Protein AF-A0AA40E0W6-F1 (afdb_monomer)

Sequence (90 aa):
MRFSAAIIAMSTFLPGILAFKCASGWYGECYYDHTNSDGTATRCALKCTSGPVNVECHCPDTYPGQPWPYTGKHECITIGKYNGRHHCYA

Radius of gyration: 17.95 Å; Cα contacts (8 Å, |Δi|>4): 169; chains: 1; bounding box: 62×38×34 Å

Organism: NCBI:txid1954250

Nearest PDB structures (foldseek):
  7adi-assembly1_A-2  TM=3.166E-01  e=2.255E+00  Paramagnetospirillum magnetotacticum
  6o9v-assembly1_B-2  TM=2.447E-01  e=2.129E+00  Paramagnetospirillum magnetotacticum
  7m3t-assembly1_G  TM=2.784E-01  e=9.535E+00  Satellite tobacco mosaic virus
  7m3t-assembly1_N  TM=2.323E-01  e=8.020E+00  Satellite tobacco mosaic virus

Structure (mmCIF, N/CA/C/O backbone):
data_AF-A0AA40E0W6-F1
#
_entry.id   AF-A0AA40E0W6-F1
#
loop_
_atom_site.group_PDB
_atom_site.id
_atom_site.type_symbol
_atom_site.label_atom_id
_atom_site.label_alt_id
_atom_site.label_comp_id
_atom_site.label_asym_id
_atom_site.label_entity_id
_atom_site.label_seq_id
_atom_site.pdbx_PDB_ins_code
_atom_site.Cartn_x
_atom_site.Cartn_y
_atom_site.Cartn_z
_atom_site.occupancy
_atom_site.B_iso_or_equiv
_atom_site.auth_seq_id
_atom_site.auth_comp_id
_atom_site.auth_asym_id
_atom_site.auth_atom_id
_atom_site.pdbx_PDB_model_num
ATOM 1 N N . MET A 1 1 ? -53.408 -26.301 -2.880 1.00 37.03 1 MET A N 1
ATOM 2 C CA . MET A 1 1 ? -52.241 -25.814 -2.112 1.00 37.03 1 MET A CA 1
ATOM 3 C C . MET A 1 1 ? -51.067 -25.744 -3.079 1.00 37.03 1 MET A C 1
ATOM 5 O O . MET A 1 1 ? -50.646 -26.784 -3.561 1.00 37.03 1 MET A O 1
ATOM 9 N N . ARG A 1 2 ? -50.641 -24.544 -3.490 1.00 39.59 2 ARG A N 1
ATOM 10 C CA . ARG A 1 2 ? -49.504 -24.350 -4.405 1.00 39.59 2 ARG A CA 1
ATOM 11 C C . ARG A 1 2 ? -48.367 -23.743 -3.591 1.00 39.59 2 ARG A C 1
ATOM 13 O O . ARG A 1 2 ? -48.439 -22.575 -3.229 1.00 39.59 2 ARG A O 1
ATOM 20 N N . PHE A 1 3 ? -47.374 -24.558 -3.252 1.00 43.72 3 PHE A N 1
ATOM 21 C CA . PHE A 1 3 ? -46.139 -24.093 -2.633 1.00 43.72 3 PHE A CA 1
ATOM 22 C C . PHE A 1 3 ? -45.238 -23.554 -3.744 1.00 43.72 3 PHE A C 1
ATOM 24 O O . PHE A 1 3 ? -44.543 -24.313 -4.414 1.00 43.72 3 PHE A O 1
ATOM 31 N N . SER A 1 4 ? -45.300 -22.246 -3.986 1.00 44.22 4 SER A N 1
ATOM 32 C CA . SER A 1 4 ? -44.312 -21.568 -4.822 1.00 44.22 4 SER A CA 1
ATOM 33 C C . SER A 1 4 ? -43.028 -21.435 -4.008 1.00 44.22 4 SER A C 1
ATOM 35 O O . SER A 1 4 ? -42.932 -20.586 -3.124 1.00 44.22 4 SER A O 1
ATOM 37 N N . ALA A 1 5 ? -42.065 -22.317 -4.269 1.00 50.38 5 ALA A N 1
ATOM 38 C CA . ALA A 1 5 ? -40.724 -22.224 -3.716 1.00 50.38 5 ALA A CA 1
ATOM 39 C C . ALA A 1 5 ? -40.033 -20.981 -4.299 1.00 50.38 5 ALA A C 1
ATOM 41 O O . ALA A 1 5 ? -39.650 -20.958 -5.468 1.00 50.38 5 ALA A O 1
ATOM 42 N N . ALA A 1 6 ? -39.912 -19.928 -3.492 1.00 54.28 6 ALA A N 1
ATOM 43 C CA . ALA A 1 6 ? -39.061 -18.792 -3.803 1.00 54.28 6 ALA A CA 1
ATOM 44 C C . ALA A 1 6 ? -37.600 -19.255 -3.704 1.00 54.28 6 ALA A C 1
ATOM 46 O O . ALA A 1 6 ? -37.094 -19.522 -2.615 1.00 54.28 6 ALA A O 1
ATOM 47 N N . ILE A 1 7 ? -36.935 -19.392 -4.851 1.00 55.12 7 ILE A N 1
ATOM 48 C CA . ILE A 1 7 ? -35.494 -19.634 -4.924 1.00 55.12 7 ILE A CA 1
ATOM 49 C C . ILE A 1 7 ? -34.814 -18.335 -4.485 1.00 55.12 7 ILE A C 1
ATOM 51 O O . ILE A 1 7 ? -34.732 -17.374 -5.248 1.00 55.12 7 ILE A O 1
ATOM 55 N N . ILE A 1 8 ? -34.363 -18.286 -3.232 1.00 57.81 8 ILE A N 1
ATOM 56 C CA . ILE A 1 8 ? -33.494 -17.221 -2.734 1.00 57.81 8 ILE A CA 1
ATOM 57 C C . ILE A 1 8 ? -32.119 -17.484 -3.349 1.00 57.81 8 ILE A C 1
ATOM 59 O O . ILE A 1 8 ? -31.351 -18.310 -2.859 1.00 57.81 8 ILE A O 1
ATOM 63 N N . ALA A 1 9 ? -31.824 -16.815 -4.463 1.00 50.56 9 ALA A N 1
ATOM 64 C CA . ALA A 1 9 ? -30.473 -16.742 -4.992 1.00 50.56 9 ALA A CA 1
ATOM 65 C C . ALA A 1 9 ? -29.624 -15.931 -4.002 1.00 50.56 9 ALA A C 1
ATOM 67 O O . ALA A 1 9 ? -29.562 -14.706 -4.069 1.00 50.56 9 ALA A O 1
ATOM 68 N N . MET A 1 10 ? -29.003 -16.615 -3.039 1.00 56.84 10 MET A N 1
ATOM 69 C CA . MET A 1 10 ? -27.905 -16.052 -2.260 1.00 56.84 10 MET A CA 1
ATOM 70 C C . MET A 1 10 ? -26.715 -15.905 -3.206 1.00 56.84 10 MET A C 1
ATOM 72 O O . MET A 1 10 ? -25.910 -16.818 -3.371 1.00 56.84 10 MET A O 1
ATOM 76 N N . SER A 1 11 ? -26.627 -14.757 -3.872 1.00 48.66 11 SER A N 1
ATOM 77 C CA . SER A 1 11 ? -25.393 -14.300 -4.496 1.00 48.66 11 SER A CA 1
ATOM 78 C C . SER A 1 11 ? -24.378 -14.080 -3.380 1.00 48.66 11 SER A C 1
ATOM 80 O O . SER A 1 11 ? -24.368 -13.035 -2.729 1.00 48.66 11 SER A O 1
ATOM 82 N N . THR A 1 12 ? -23.561 -15.096 -3.114 1.00 49.62 12 THR A N 1
ATOM 83 C CA . THR A 1 12 ? -22.352 -14.961 -2.308 1.00 49.62 12 THR A CA 1
ATOM 84 C C . THR A 1 12 ? -21.450 -13.958 -3.016 1.00 49.62 12 THR A C 1
ATOM 86 O O . THR A 1 12 ? -20.759 -14.303 -3.975 1.00 49.62 12 THR A O 1
ATOM 89 N N . PHE A 1 13 ? -21.489 -12.702 -2.570 1.00 45.56 13 PHE A N 1
ATOM 90 C CA . PHE A 1 13 ? -20.404 -11.758 -2.791 1.00 45.56 13 PHE A CA 1
ATOM 91 C C . PHE A 1 13 ? -19.187 -12.351 -2.086 1.00 45.56 13 PHE A C 1
ATOM 93 O O . PHE A 1 13 ? -18.998 -12.163 -0.890 1.00 45.56 13 PHE A O 1
ATOM 100 N N . LEU A 1 14 ? -18.408 -13.150 -2.809 1.00 43.28 14 LEU A N 1
ATOM 101 C CA . LEU A 1 14 ? -17.024 -13.391 -2.442 1.00 43.28 14 LEU A CA 1
ATOM 102 C C . LEU A 1 14 ? -16.349 -12.021 -2.575 1.00 43.28 14 LEU A C 1
ATOM 104 O O . LEU A 1 14 ? -16.319 -11.507 -3.699 1.00 43.28 14 LEU A O 1
ATOM 108 N N . PRO A 1 15 ? -15.859 -11.384 -1.495 1.00 44.34 15 PRO A N 1
ATOM 109 C CA . PRO A 1 15 ? -14.897 -10.310 -1.654 1.00 44.34 15 PRO A CA 1
ATOM 110 C C . PRO A 1 15 ? -13.658 -10.968 -2.257 1.00 44.34 15 PRO A C 1
ATOM 112 O O . PRO A 1 15 ? -12.820 -11.538 -1.571 1.00 44.34 15 PRO A O 1
ATOM 115 N N . GLY A 1 16 ? -13.618 -11.029 -3.586 1.00 47.41 16 GLY A N 1
ATOM 116 C CA . GLY A 1 16 ? -12.413 -11.402 -4.288 1.00 47.41 16 GLY A CA 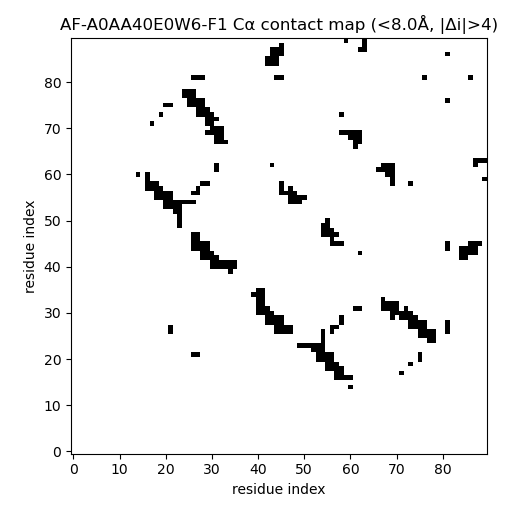1
ATOM 117 C C . GLY A 1 16 ? -11.376 -10.359 -3.923 1.00 47.41 16 GLY A C 1
ATOM 118 O O . GLY A 1 16 ? -11.631 -9.169 -4.103 1.00 47.41 16 GLY A O 1
ATOM 119 N N . ILE A 1 17 ? -10.241 -10.812 -3.404 1.00 59.12 17 ILE A N 1
ATOM 120 C CA . ILE A 1 17 ? -9.004 -10.044 -3.302 1.00 59.12 17 ILE A CA 1
ATOM 121 C C . ILE A 1 17 ? -8.798 -9.386 -4.671 1.00 59.12 17 ILE A C 1
ATOM 123 O O . ILE A 1 17 ? -8.425 -10.047 -5.643 1.00 59.12 17 ILE A O 1
ATOM 127 N N . LEU A 1 18 ? -9.169 -8.109 -4.794 1.00 64.00 18 LEU A N 1
ATOM 128 C CA . LEU A 1 18 ? -9.122 -7.408 -6.071 1.00 64.00 18 LEU A CA 1
ATOM 129 C C . LEU A 1 18 ? -7.658 -7.102 -6.357 1.00 64.00 18 LEU A C 1
ATOM 131 O O . LEU A 1 18 ? -7.097 -6.119 -5.872 1.00 64.00 18 LEU A O 1
ATOM 135 N N . ALA A 1 19 ? -7.045 -7.982 -7.142 1.00 80.88 19 ALA A N 1
ATOM 136 C CA . ALA A 1 19 ? -5.746 -7.742 -7.729 1.00 80.88 19 ALA A CA 1
ATOM 137 C C . ALA A 1 19 ? -5.839 -6.511 -8.639 1.00 80.88 19 ALA A C 1
ATOM 139 O O . ALA A 1 19 ? -6.668 -6.464 -9.553 1.00 80.88 19 ALA A O 1
ATOM 140 N N . PHE A 1 20 ? -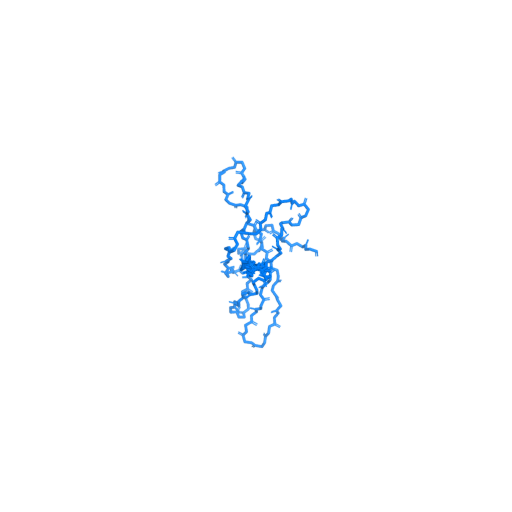4.988 -5.515 -8.409 1.00 88.88 20 PHE A N 1
ATOM 141 C CA . PHE A 1 20 ? -4.893 -4.333 -9.259 1.00 88.88 20 PHE A CA 1
ATOM 142 C C . PHE A 1 20 ? -3.512 -4.237 -9.892 1.00 88.88 20 PHE A C 1
ATOM 144 O O . PHE A 1 20 ? -2.509 -4.699 -9.347 1.00 88.88 20 PHE A O 1
ATOM 151 N N . LYS A 1 21 ? -3.464 -3.658 -11.090 1.00 91.31 21 LYS A N 1
ATOM 152 C CA . LYS A 1 21 ? -2.248 -3.588 -11.901 1.00 91.31 21 LYS A CA 1
ATOM 153 C C . LYS A 1 21 ? -1.657 -2.191 -11.842 1.00 91.31 21 LYS A C 1
ATOM 155 O O . LYS A 1 21 ? -2.352 -1.215 -12.113 1.00 91.31 21 LYS A O 1
ATOM 160 N N . CYS A 1 22 ? -0.362 -2.118 -11.567 1.00 89.31 22 CYS A N 1
ATOM 161 C CA . CYS A 1 22 ? 0.419 -0.890 -11.639 1.00 89.31 22 CYS A CA 1
ATOM 162 C C . CYS A 1 22 ? 1.512 -1.011 -12.701 1.00 89.31 22 CYS A C 1
ATOM 164 O O . CYS A 1 22 ? 1.907 -2.111 -13.092 1.00 89.31 22 CYS A O 1
ATOM 166 N N . ALA A 1 23 ? 2.010 0.123 -13.192 1.00 89.06 23 ALA A N 1
ATOM 167 C CA . ALA A 1 23 ? 3.143 0.123 -14.110 1.00 89.06 23 ALA A CA 1
ATOM 168 C C . ALA A 1 23 ? 4.382 -0.520 -13.457 1.00 89.06 23 ALA A C 1
ATOM 170 O O . ALA A 1 23 ? 4.550 -0.476 -12.237 1.00 89.06 23 ALA A O 1
ATOM 171 N N . SER A 1 24 ? 5.263 -1.111 -14.268 1.00 84.62 24 SER A N 1
ATOM 172 C CA . SER A 1 24 ? 6.522 -1.667 -13.761 1.00 84.62 24 SER A CA 1
ATOM 173 C C . SER A 1 24 ? 7.330 -0.603 -13.002 1.00 84.62 24 SER A C 1
ATOM 175 O O . SER A 1 24 ? 7.413 0.547 -13.434 1.00 84.62 24 SER A O 1
ATOM 177 N N . GLY A 1 25 ? 7.881 -0.968 -11.841 1.00 82.00 25 GLY A N 1
ATOM 178 C CA . GLY A 1 25 ? 8.600 -0.050 -10.946 1.00 82.00 25 GLY A CA 1
ATOM 179 C C . GLY A 1 25 ? 7.720 0.764 -9.985 1.00 82.00 25 GLY A C 1
ATOM 180 O O . GLY A 1 25 ? 8.250 1.545 -9.194 1.00 82.00 25 GLY A O 1
ATOM 181 N N . TRP A 1 26 ? 6.398 0.578 -10.024 1.00 89.06 26 TRP A N 1
ATOM 182 C CA . TRP A 1 26 ? 5.462 1.123 -9.037 1.00 89.06 26 TRP A CA 1
ATOM 183 C C . TRP A 1 26 ? 5.096 0.070 -7.986 1.00 89.06 26 TRP A C 1
ATOM 185 O O . TRP A 1 26 ? 5.389 -1.114 -8.136 1.00 89.06 26 TRP A O 1
ATOM 195 N N . TYR A 1 27 ? 4.453 0.522 -6.916 1.00 90.56 27 TYR A N 1
ATOM 196 C CA . TYR A 1 27 ? 3.964 -0.297 -5.810 1.00 90.56 27 TYR A CA 1
ATOM 197 C C . TYR A 1 27 ? 2.474 -0.036 -5.582 1.00 90.56 27 TYR A C 1
ATOM 199 O O . TYR A 1 27 ? 1.891 0.850 -6.208 1.00 90.56 27 TYR A O 1
ATOM 207 N N . GLY A 1 28 ? 1.860 -0.796 -4.681 1.00 91.69 28 GLY A N 1
ATOM 208 C CA . GLY A 1 28 ? 0.451 -0.666 -4.333 1.00 91.69 28 GLY A CA 1
ATOM 209 C C . GLY A 1 28 ? 0.254 -0.010 -2.972 1.00 91.69 28 GLY A C 1
ATOM 210 O O . GLY A 1 28 ? 1.089 -0.157 -2.083 1.00 91.69 28 GLY A O 1
ATOM 211 N N . GLU A 1 29 ? -0.859 0.689 -2.794 1.00 92.56 29 GLU A N 1
ATOM 212 C CA . GLU A 1 29 ? -1.359 1.184 -1.509 1.00 92.56 29 GLU A CA 1
ATOM 213 C C . GLU A 1 29 ? -2.827 0.775 -1.363 1.00 92.56 29 GLU A C 1
ATOM 215 O O . GLU A 1 29 ? -3.609 0.968 -2.293 1.00 92.56 29 GLU A O 1
ATOM 220 N N . CYS A 1 30 ? -3.207 0.228 -0.209 1.00 91.88 30 CYS A N 1
ATOM 221 C CA . CYS A 1 30 ? -4.581 -0.187 0.090 1.00 91.88 30 CYS A CA 1
ATOM 222 C C . CYS A 1 30 ? -5.133 0.597 1.270 1.00 91.88 30 CYS A C 1
ATOM 224 O O . CYS A 1 30 ? -4.410 0.878 2.226 1.00 91.88 30 CYS A O 1
ATOM 226 N N . TYR A 1 31 ? -6.417 0.932 1.188 1.00 92.62 31 TYR A N 1
ATOM 227 C CA . TYR A 1 31 ? -7.143 1.700 2.190 1.00 92.62 31 TYR A CA 1
ATOM 228 C C . TYR A 1 31 ? -8.047 0.775 3.005 1.00 92.62 31 TYR A C 1
ATOM 230 O O . TYR A 1 31 ? -8.800 -0.016 2.431 1.00 92.62 31 TYR A O 1
ATOM 238 N N . TYR A 1 32 ? -8.017 0.916 4.326 1.00 92.25 32 TYR A N 1
ATOM 239 C CA . TYR A 1 32 ? -8.803 0.103 5.256 1.00 92.25 32 TYR A CA 1
ATOM 240 C C . TYR A 1 32 ? -9.813 0.961 6.004 1.00 92.25 32 TYR A C 1
ATOM 242 O O . TYR A 1 32 ? -9.621 2.171 6.142 1.00 92.25 32 TYR A O 1
ATOM 250 N N . ASP A 1 33 ? -10.889 0.328 6.466 1.00 91.88 33 ASP A N 1
ATOM 251 C CA . ASP A 1 33 ? -11.985 0.963 7.196 1.00 91.88 33 ASP A CA 1
ATOM 252 C C . ASP A 1 33 ? -11.582 1.211 8.656 1.00 91.88 33 ASP A C 1
ATOM 254 O O . ASP A 1 33 ? -12.090 0.631 9.615 1.00 91.88 33 ASP A O 1
ATOM 258 N N . HIS A 1 34 ? -10.554 2.039 8.800 1.00 90.88 34 HIS A N 1
ATOM 259 C CA . HIS A 1 34 ? -10.082 2.601 10.045 1.00 90.88 34 HIS A CA 1
ATOM 260 C C . HIS A 1 34 ? -9.523 3.990 9.743 1.00 90.88 34 HIS A C 1
ATOM 262 O O . HIS A 1 34 ? -8.916 4.238 8.698 1.00 90.88 34 HIS A O 1
ATOM 268 N N . THR A 1 35 ? -9.779 4.926 10.647 1.00 88.62 35 THR A N 1
ATOM 269 C CA . THR A 1 35 ? -9.223 6.274 10.577 1.00 88.62 35 THR A CA 1
ATOM 270 C C . THR A 1 35 ? -8.327 6.448 11.786 1.00 88.62 35 THR A C 1
ATOM 272 O O . THR A 1 35 ? -8.746 6.187 12.913 1.00 88.62 35 THR A O 1
ATOM 275 N N . ASN A 1 36 ? -7.094 6.874 11.540 1.00 85.25 36 ASN A N 1
ATOM 276 C CA . ASN A 1 36 ? -6.127 7.153 12.589 1.00 85.25 36 ASN A CA 1
ATOM 277 C C . ASN A 1 36 ? -6.597 8.349 13.440 1.00 85.25 36 ASN A C 1
ATOM 279 O O . ASN A 1 36 ? -7.421 9.159 13.012 1.00 85.25 36 ASN A O 1
ATOM 283 N N . SER A 1 37 ? -6.021 8.514 14.632 1.00 86.50 37 SER A N 1
ATOM 284 C CA . SER A 1 37 ? -6.378 9.594 15.567 1.00 86.50 37 SER A CA 1
ATOM 285 C C . SER A 1 37 ? -6.191 11.014 15.009 1.00 86.50 37 SER A C 1
ATOM 287 O O . SER A 1 37 ? -6.763 11.959 15.542 1.00 86.50 37 SER A O 1
ATOM 289 N N . ASP A 1 38 ? -5.396 11.174 13.950 1.00 87.81 38 ASP A N 1
ATOM 290 C CA . ASP A 1 38 ? -5.162 12.437 13.239 1.00 87.81 38 ASP A CA 1
ATOM 291 C C . ASP A 1 38 ? -6.190 12.705 12.117 1.00 87.81 38 ASP A C 1
ATOM 293 O O . ASP A 1 38 ? -6.055 13.669 11.364 1.00 87.81 38 ASP A O 1
ATOM 297 N N . GLY A 1 39 ? -7.213 11.855 11.982 1.00 85.44 39 GLY A N 1
ATOM 298 C CA . GLY A 1 39 ? -8.236 11.957 10.942 1.00 85.44 39 GLY A CA 1
ATOM 299 C C . GLY A 1 39 ? -7.786 11.433 9.576 1.00 85.44 39 GLY A C 1
ATOM 300 O O . GLY A 1 39 ? -8.528 11.554 8.598 1.00 85.44 39 GLY A O 1
ATOM 301 N N . THR A 1 40 ? -6.588 10.850 9.465 1.00 85.56 40 THR A N 1
ATOM 302 C CA . THR A 1 40 ? -6.120 10.275 8.202 1.00 85.56 40 THR A CA 1
ATOM 303 C C . THR A 1 40 ? -6.623 8.845 8.021 1.00 85.56 40 THR A C 1
ATOM 305 O O . THR A 1 40 ? -6.617 8.039 8.948 1.00 85.56 40 THR A O 1
ATOM 308 N N . ALA A 1 41 ? -7.040 8.505 6.796 1.00 85.06 41 ALA A N 1
ATOM 309 C CA . ALA A 1 41 ? -7.405 7.131 6.458 1.00 85.06 41 ALA A CA 1
ATOM 310 C C . ALA A 1 41 ? -6.226 6.180 6.707 1.00 85.06 41 ALA A C 1
ATOM 312 O O . ALA A 1 41 ? -5.096 6.491 6.303 1.00 85.06 41 ALA A O 1
ATOM 313 N N . THR A 1 42 ? -6.501 5.019 7.300 1.00 91.19 42 THR A N 1
ATOM 314 C CA . THR A 1 42 ? -5.523 3.949 7.478 1.00 91.19 42 THR A CA 1
ATOM 315 C C . THR A 1 42 ? -5.209 3.316 6.135 1.00 91.19 42 THR A C 1
ATOM 317 O O . THR A 1 42 ? -6.081 2.848 5.402 1.00 91.19 42 THR A O 1
ATOM 320 N N . ARG A 1 43 ? -3.924 3.332 5.794 1.00 91.44 43 ARG A N 1
ATOM 321 C CA . ARG A 1 43 ? -3.414 2.842 4.517 1.00 91.44 43 ARG A CA 1
ATOM 322 C C . ARG A 1 43 ? -2.151 2.065 4.774 1.00 91.44 43 ARG A C 1
ATOM 324 O O . ARG A 1 43 ? -1.375 2.428 5.658 1.00 91.4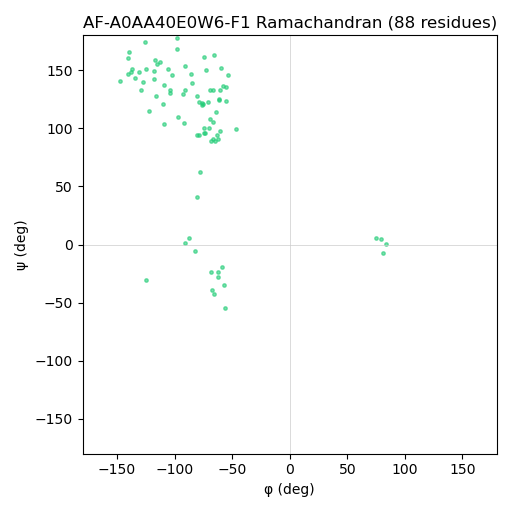4 43 ARG A O 1
ATOM 331 N N . CYS A 1 44 ? -1.918 1.066 3.947 1.00 90.25 44 CYS A N 1
ATOM 332 C CA . CYS A 1 44 ? -0.632 0.405 3.913 1.00 90.25 44 CYS A CA 1
ATOM 333 C C . CYS A 1 44 ? -0.130 0.280 2.490 1.00 90.25 44 CYS A C 1
ATOM 335 O O . CYS A 1 44 ? -0.903 0.135 1.542 1.00 90.25 44 CYS A O 1
ATOM 337 N N . ALA A 1 45 ? 1.185 0.327 2.370 1.00 91.94 45 ALA A N 1
ATOM 338 C CA . ALA A 1 45 ? 1.887 0.046 1.144 1.00 91.94 45 ALA A CA 1
ATOM 339 C C . ALA A 1 45 ? 2.136 -1.465 1.012 1.00 91.94 45 ALA A C 1
ATOM 341 O O . ALA A 1 45 ? 2.324 -2.178 1.999 1.00 91.94 45 ALA A O 1
ATOM 342 N N . LEU A 1 46 ? 2.126 -1.952 -0.223 1.00 89.44 46 LEU A N 1
ATOM 343 C CA . LEU A 1 46 ? 2.274 -3.357 -0.571 1.00 89.44 46 LEU A CA 1
ATOM 344 C C . LEU A 1 46 ? 3.379 -3.538 -1.591 1.00 89.44 46 LEU A C 1
ATOM 346 O O . LEU A 1 46 ? 3.493 -2.779 -2.560 1.00 89.44 46 LEU A O 1
ATOM 350 N N . LYS A 1 47 ? 4.156 -4.602 -1.401 1.00 81.75 47 LYS A N 1
ATOM 351 C CA . LYS A 1 47 ? 5.036 -5.092 -2.450 1.00 81.75 47 LYS A CA 1
ATOM 352 C C . LYS A 1 47 ? 4.201 -5.888 -3.445 1.00 81.75 47 LYS A C 1
ATOM 354 O O . LYS A 1 47 ? 3.540 -6.850 -3.075 1.00 81.75 47 LYS A O 1
ATOM 359 N N . CYS A 1 48 ? 4.238 -5.468 -4.700 1.00 86.00 48 CYS A N 1
ATOM 360 C CA . CYS A 1 48 ? 3.493 -6.107 -5.774 1.00 86.00 48 CYS A CA 1
ATOM 361 C C . CYS A 1 48 ? 4.341 -7.184 -6.450 1.00 86.00 48 CYS A C 1
AT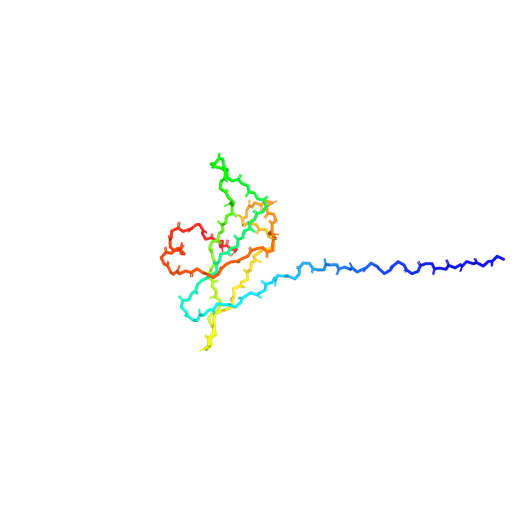OM 363 O O . CYS A 1 48 ? 5.574 -7.110 -6.461 1.00 86.00 48 CYS A O 1
ATOM 365 N N . THR A 1 49 ? 3.680 -8.176 -7.030 1.00 86.81 49 THR A N 1
ATOM 366 C CA . THR A 1 49 ? 4.333 -9.222 -7.813 1.00 86.81 49 THR A CA 1
ATOM 367 C C . THR A 1 49 ? 4.726 -8.647 -9.166 1.00 86.81 49 THR A C 1
ATOM 369 O O . THR A 1 49 ? 3.875 -8.171 -9.916 1.00 86.81 49 THR A O 1
ATOM 372 N N . SER A 1 50 ? 6.017 -8.671 -9.489 1.00 80.69 50 SER A N 1
ATOM 373 C CA . SER A 1 50 ? 6.516 -8.132 -10.753 1.00 80.69 50 SER A CA 1
ATOM 374 C C . SER A 1 50 ? 6.214 -9.066 -11.920 1.00 80.69 50 SER A C 1
ATOM 376 O O . SER A 1 50 ? 6.690 -10.198 -11.954 1.00 80.69 50 SER A O 1
ATOM 378 N N . GLY A 1 51 ? 5.462 -8.570 -12.898 1.00 78.00 51 GLY A N 1
ATOM 379 C CA . GLY A 1 51 ? 5.325 -9.160 -14.223 1.00 78.00 51 GLY A CA 1
ATOM 380 C C . GLY A 1 51 ? 6.239 -8.478 -15.253 1.00 78.00 51 GLY A C 1
ATOM 381 O O . GLY A 1 51 ? 6.927 -7.502 -14.945 1.00 78.00 51 GLY A O 1
ATOM 382 N N . PRO A 1 52 ? 6.244 -8.966 -16.507 1.00 70.50 52 PRO A N 1
ATOM 383 C CA . PRO A 1 52 ? 7.104 -8.437 -17.569 1.00 70.50 52 PRO A CA 1
ATOM 384 C C . PRO A 1 52 ? 6.728 -7.019 -18.034 1.00 70.50 52 PRO A C 1
ATOM 386 O O . PRO A 1 52 ? 7.573 -6.317 -18.579 1.00 70.50 52 PRO A O 1
ATOM 389 N N . VAL A 1 53 ? 5.476 -6.589 -17.837 1.00 78.38 53 VAL A N 1
ATOM 390 C CA . VAL A 1 53 ? 4.958 -5.290 -18.330 1.00 78.38 53 VAL A CA 1
ATOM 391 C C . VAL A 1 53 ? 4.356 -4.440 -17.205 1.00 78.38 53 VAL A C 1
ATOM 393 O O . VAL A 1 53 ? 4.399 -3.212 -17.237 1.00 78.38 53 VAL A O 1
ATOM 396 N N . ASN A 1 54 ? 3.806 -5.087 -16.186 1.00 84.69 54 ASN A N 1
ATOM 397 C CA . ASN A 1 54 ? 3.154 -4.469 -15.042 1.00 84.69 54 ASN A CA 1
ATOM 398 C C .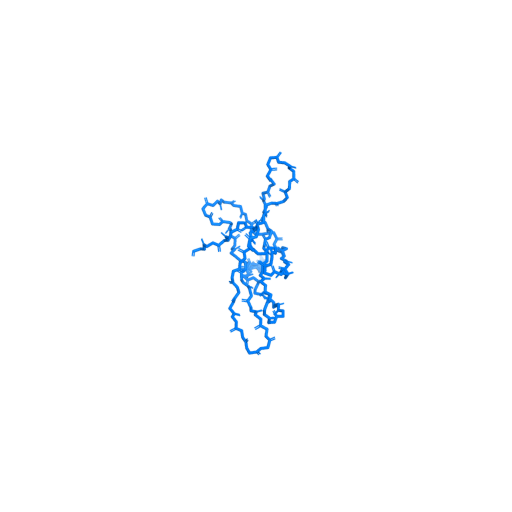 ASN A 1 54 ? 3.527 -5.218 -13.766 1.00 84.69 54 ASN A C 1
ATOM 400 O O . ASN A 1 54 ? 4.046 -6.331 -13.814 1.00 84.69 54 ASN A O 1
ATOM 404 N N . VAL A 1 55 ? 3.253 -4.597 -12.628 1.00 87.50 55 VAL A N 1
ATOM 405 C CA . VAL A 1 55 ? 3.215 -5.293 -11.346 1.00 87.50 55 VAL A CA 1
ATOM 406 C C . VAL A 1 55 ? 1.761 -5.534 -10.960 1.00 87.50 55 VAL A C 1
ATOM 408 O O . VAL A 1 55 ? 0.889 -4.712 -11.251 1.00 87.50 55 VAL A O 1
ATOM 411 N N . GLU A 1 56 ? 1.500 -6.657 -10.308 1.00 90.06 56 GLU A N 1
ATOM 412 C CA . GLU A 1 56 ? 0.184 -7.010 -9.792 1.00 90.06 56 GLU A CA 1
ATOM 413 C C . GLU A 1 56 ? 0.193 -6.940 -8.264 1.00 90.06 56 GLU A C 1
ATOM 415 O O . GLU A 1 56 ? 0.999 -7.588 -7.594 1.00 90.06 56 GLU A O 1
ATOM 420 N N . CYS A 1 57 ? -0.675 -6.100 -7.716 1.00 89.38 57 CYS A N 1
ATOM 421 C CA . CYS A 1 57 ? -0.775 -5.796 -6.299 1.00 89.38 57 CYS A CA 1
ATOM 422 C C . CYS A 1 57 ? -2.057 -6.409 -5.736 1.00 89.38 57 CYS A C 1
ATOM 424 O O . CYS A 1 57 ? -3.113 -6.294 -6.353 1.00 89.38 57 CYS A O 1
ATOM 426 N N . HIS A 1 58 ? -1.979 -7.014 -4.552 1.00 89.25 58 HIS A N 1
ATOM 427 C CA . HIS A 1 58 ? -3.107 -7.691 -3.910 1.00 89.25 58 HIS A CA 1
ATOM 428 C C . HIS A 1 58 ? -3.370 -7.070 -2.543 1.00 89.25 58 HIS A C 1
ATOM 430 O O . HIS A 1 58 ? -2.513 -7.161 -1.669 1.00 89.25 58 HIS A O 1
ATOM 436 N N . CYS A 1 59 ? -4.531 -6.435 -2.360 1.00 88.88 59 CYS A N 1
ATOM 437 C CA . CYS A 1 59 ? -4.940 -5.926 -1.052 1.00 88.88 59 CYS A CA 1
ATOM 438 C C . CYS A 1 59 ? -5.424 -7.074 -0.161 1.00 88.88 59 CYS A C 1
ATOM 440 O O . CYS A 1 59 ? -6.381 -7.742 -0.545 1.00 88.88 59 CYS A O 1
ATOM 442 N N . PRO A 1 60 ? -4.823 -7.290 1.021 1.00 87.50 60 PRO A N 1
ATOM 443 C CA . PRO A 1 60 ? -5.405 -8.155 2.040 1.00 87.50 60 PRO A CA 1
ATOM 444 C C . PRO A 1 60 ? -6.841 -7.743 2.374 1.00 87.50 60 PRO A C 1
ATOM 446 O O . PRO A 1 60 ? -7.137 -6.550 2.421 1.00 87.50 60 PRO A O 1
ATOM 449 N N . ASP A 1 61 ? -7.706 -8.711 2.683 1.00 88.12 61 ASP A N 1
ATOM 450 C CA . ASP A 1 61 ? -9.093 -8.438 3.090 1.00 88.12 61 ASP A CA 1
ATOM 451 C C . ASP A 1 61 ? -9.176 -7.630 4.392 1.00 88.12 61 ASP A C 1
ATOM 453 O O . ASP A 1 61 ? -10.125 -6.875 4.605 1.00 88.12 61 ASP A O 1
ATOM 457 N N . THR A 1 62 ? -8.168 -7.761 5.257 1.00 88.38 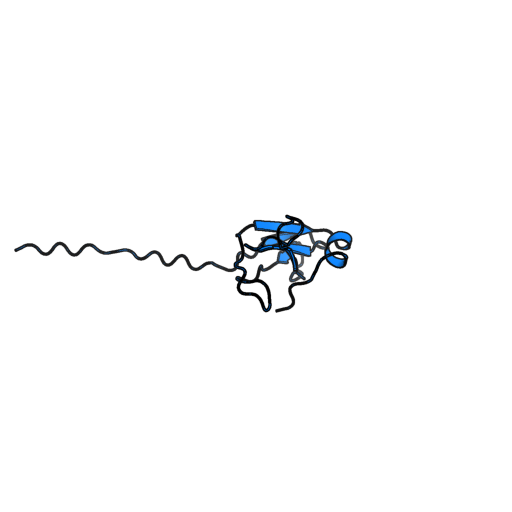62 THR A N 1
ATOM 458 C CA . THR A 1 62 ? -8.030 -7.008 6.506 1.00 88.38 62 THR A CA 1
ATOM 459 C C . THR A 1 62 ? -6.603 -6.526 6.707 1.00 88.38 62 THR A C 1
ATOM 461 O O . THR A 1 62 ? -5.649 -7.189 6.296 1.00 88.38 62 THR A O 1
ATOM 464 N N . TYR A 1 63 ? -6.442 -5.409 7.410 1.00 88.44 63 TYR A N 1
ATOM 465 C CA . TYR A 1 63 ? -5.125 -4.910 7.788 1.00 88.44 63 TYR A CA 1
ATOM 466 C C . TYR A 1 63 ? -4.375 -5.939 8.667 1.00 88.44 63 TYR A C 1
ATOM 468 O O . TYR A 1 63 ? -4.959 -6.459 9.618 1.00 88.44 63 TYR A O 1
ATOM 476 N N . PRO A 1 64 ? -3.089 -6.251 8.412 1.00 86.12 64 PRO A N 1
ATOM 477 C CA . PRO A 1 64 ? -2.358 -7.260 9.178 1.00 86.12 64 PRO A CA 1
ATOM 478 C C . PRO A 1 64 ? -2.367 -6.997 10.689 1.00 86.12 64 PRO A C 1
ATOM 480 O O . PRO A 1 64 ? -1.968 -5.933 11.160 1.00 86.12 64 PRO A O 1
ATOM 483 N N . GLY A 1 65 ? -2.838 -7.983 11.456 1.00 86.62 65 GLY A N 1
ATOM 484 C CA . GLY A 1 65 ? -2.933 -7.901 12.916 1.00 86.62 65 GLY A CA 1
ATOM 485 C C . GLY A 1 65 ? -4.068 -7.018 13.449 1.00 86.62 65 GLY A C 1
ATOM 486 O O . GLY A 1 65 ? -4.142 -6.817 14.660 1.00 86.62 65 GLY A O 1
ATOM 487 N N . GLN A 1 66 ? -4.943 -6.494 12.585 1.00 88.88 66 GLN A N 1
ATOM 488 C CA . GLN A 1 66 ? -6.067 -5.644 12.977 1.00 88.88 66 GLN A CA 1
ATOM 489 C C . GLN A 1 66 ? -7.359 -6.064 12.257 1.00 88.88 66 GLN A C 1
ATOM 491 O O . GLN A 1 66 ? -7.332 -6.408 11.078 1.00 88.88 66 GLN A O 1
ATOM 496 N N . PRO A 1 67 ? -8.529 -5.991 12.909 1.00 89.69 67 PRO A N 1
ATOM 497 C CA . PRO A 1 67 ? -9.812 -6.326 12.291 1.00 89.69 67 PRO A CA 1
ATOM 498 C C . PRO A 1 67 ? -10.351 -5.171 11.424 1.00 89.69 67 PRO A C 1
ATOM 500 O O . PRO A 1 67 ? -11.536 -4.855 11.479 1.00 89.69 67 PRO A O 1
ATOM 503 N N . TRP A 1 68 ? -9.489 -4.490 10.663 1.00 91.06 68 TRP A N 1
ATOM 504 C CA . TRP A 1 68 ? -9.877 -3.357 9.818 1.00 91.06 68 TRP A CA 1
ATOM 505 C C . TRP A 1 68 ? -10.082 -3.847 8.387 1.00 91.06 68 TRP A C 1
ATOM 507 O O . TRP A 1 68 ? -9.092 -4.217 7.750 1.00 91.06 68 TRP A O 1
ATOM 517 N N . PRO A 1 69 ? -11.323 -3.893 7.877 1.00 90.50 69 PRO A N 1
ATOM 518 C CA . PRO A 1 69 ? -11.598 -4.460 6.566 1.00 90.50 69 PRO A CA 1
ATOM 519 C C . PRO A 1 69 ? -11.099 -3.552 5.443 1.00 90.50 69 PRO A C 1
ATOM 521 O O . PRO A 1 69 ? -11.039 -2.327 5.570 1.00 90.50 69 PRO A O 1
ATOM 524 N N . TYR A 1 70 ? -10.736 -4.157 4.320 1.00 89.31 70 TYR A N 1
ATOM 525 C CA . TYR A 1 70 ? -10.373 -3.446 3.107 1.00 89.31 70 TYR A CA 1
ATOM 526 C C . TYR A 1 70 ? -11.582 -2.705 2.523 1.00 89.31 70 TYR A C 1
ATOM 528 O O . TYR A 1 70 ? -12.665 -3.261 2.368 1.00 89.31 70 TYR A O 1
ATOM 536 N N . THR A 1 71 ? -11.389 -1.439 2.158 1.00 90.00 71 THR A N 1
ATOM 537 C CA . THR A 1 71 ? -12.477 -0.563 1.674 1.00 90.00 71 THR A CA 1
ATOM 538 C C . THR A 1 71 ? -12.813 -0.747 0.193 1.00 90.00 71 THR A C 1
ATOM 540 O O . THR A 1 71 ? -13.711 -0.083 -0.319 1.00 90.00 71 THR A O 1
ATOM 543 N N . GLY A 1 72 ? -12.055 -1.567 -0.540 1.00 88.50 72 GLY A N 1
ATOM 544 C CA . GLY A 1 72 ? -12.124 -1.616 -2.005 1.00 88.50 72 GLY A CA 1
ATOM 545 C C . GLY A 1 72 ? -11.323 -0.511 -2.705 1.00 88.50 72 GLY A C 1
ATOM 546 O O . GLY A 1 72 ? -11.173 -0.547 -3.926 1.00 88.50 72 GLY A O 1
ATOM 547 N N . LYS A 1 73 ? -10.775 0.464 -1.964 1.00 90.75 73 LYS A N 1
ATOM 548 C CA . LYS A 1 73 ? -9.962 1.549 -2.526 1.00 90.75 73 LYS A CA 1
ATOM 549 C C . LYS A 1 73 ? -8.474 1.201 -2.501 1.00 90.75 73 LYS A C 1
ATOM 551 O O . LYS A 1 73 ? -7.919 0.852 -1.461 1.00 90.75 73 LYS A O 1
ATOM 556 N N . HIS A 1 74 ? -7.807 1.349 -3.639 1.00 92.31 74 HIS A N 1
ATOM 557 C CA . HIS A 1 74 ? -6.364 1.163 -3.789 1.00 92.31 74 HIS A CA 1
ATOM 558 C C . HIS A 1 74 ? -5.759 2.209 -4.727 1.00 92.31 74 HIS A C 1
ATOM 560 O O . HIS A 1 74 ? -6.468 2.823 -5.523 1.00 92.31 74 HIS A O 1
ATOM 566 N N . GLU A 1 75 ? -4.445 2.406 -4.641 1.00 92.94 75 GLU A N 1
ATOM 567 C CA . GLU A 1 75 ? -3.694 3.323 -5.500 1.00 92.94 75 GLU A CA 1
ATOM 568 C C . GLU A 1 75 ? -2.339 2.729 -5.900 1.00 92.94 75 GLU A C 1
ATOM 570 O O . GLU A 1 75 ? -1.689 2.036 -5.117 1.00 92.94 75 GLU A O 1
ATOM 575 N N . CYS A 1 76 ? -1.882 3.050 -7.111 1.00 92.75 76 CYS A N 1
ATOM 576 C CA . CYS A 1 76 ? -0.497 2.828 -7.509 1.00 92.75 76 CYS A CA 1
ATOM 577 C C . CYS A 1 76 ? 0.374 3.959 -6.965 1.00 92.75 76 CYS A C 1
ATOM 579 O O . CYS A 1 76 ? 0.087 5.139 -7.177 1.00 92.75 76 CYS A O 1
ATOM 581 N N . ILE A 1 77 ? 1.452 3.608 -6.275 1.00 92.88 77 ILE A N 1
ATOM 582 C CA . ILE A 1 77 ? 2.324 4.555 -5.584 1.00 92.88 77 ILE A CA 1
ATOM 583 C C . ILE A 1 77 ? 3.780 4.406 -6.029 1.00 92.88 77 ILE A C 1
ATOM 585 O O . ILE A 1 77 ? 4.229 3.333 -6.429 1.00 92.88 77 ILE A O 1
ATOM 589 N N . THR A 1 78 ? 4.531 5.505 -5.973 1.00 91.31 78 THR A N 1
ATOM 590 C CA . THR A 1 78 ? 5.964 5.508 -6.289 1.00 91.31 78 THR A CA 1
ATOM 591 C C . THR A 1 78 ? 6.780 4.877 -5.161 1.00 91.31 78 THR A C 1
ATOM 593 O O . THR A 1 78 ? 6.336 4.823 -4.013 1.00 91.31 78 THR A O 1
ATOM 596 N N . ILE A 1 79 ? 8.019 4.476 -5.460 1.00 86.88 79 ILE A N 1
ATOM 597 C CA . ILE A 1 79 ? 8.940 3.900 -4.466 1.00 86.88 79 ILE A CA 1
ATOM 598 C C . ILE A 1 79 ? 9.201 4.830 -3.269 1.00 86.88 79 ILE A C 1
ATOM 600 O O . ILE A 1 79 ? 9.313 4.371 -2.137 1.00 86.88 79 ILE A O 1
ATOM 604 N N . GLY A 1 80 ? 9.244 6.149 -3.495 1.00 86.94 80 GLY A N 1
ATOM 605 C CA . GLY A 1 80 ? 9.427 7.128 -2.421 1.00 86.94 80 GLY A CA 1
ATOM 606 C C . GLY A 1 80 ? 8.247 7.142 -1.452 1.00 86.94 80 GLY A C 1
ATOM 607 O O . GLY A 1 80 ? 8.442 7.142 -0.239 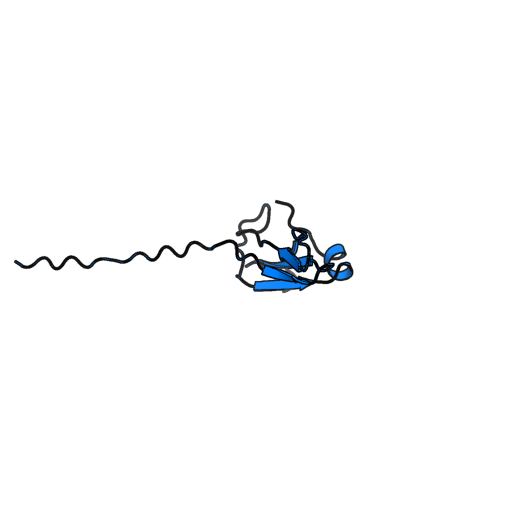1.00 86.94 80 GLY A O 1
ATOM 608 N N . LYS A 1 81 ? 7.018 7.084 -1.984 1.00 87.06 81 LYS A N 1
ATOM 609 C CA . LYS A 1 81 ? 5.801 6.990 -1.168 1.00 87.06 81 LYS A CA 1
ATOM 610 C C . LYS A 1 81 ? 5.737 5.634 -0.454 1.00 87.06 81 LYS A C 1
ATOM 612 O O . LYS A 1 81 ? 5.377 5.603 0.713 1.00 87.06 81 LYS A O 1
ATOM 617 N N . TYR A 1 82 ? 6.132 4.548 -1.128 1.00 88.56 82 TYR A N 1
ATOM 618 C CA . TYR A 1 82 ? 6.205 3.198 -0.556 1.00 88.56 82 TYR A CA 1
ATOM 619 C C . TYR A 1 82 ? 7.105 3.172 0.686 1.00 88.56 82 TYR A C 1
ATOM 621 O O . TYR A 1 82 ? 6.628 2.861 1.770 1.00 88.56 82 TYR A O 1
ATOM 629 N N . ASN A 1 83 ? 8.350 3.642 0.566 1.00 87.44 83 ASN A N 1
ATOM 630 C CA . ASN A 1 83 ? 9.314 3.667 1.673 1.00 87.44 83 ASN A CA 1
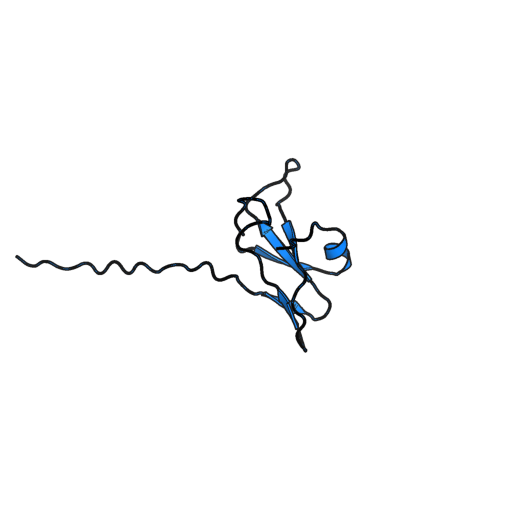ATOM 631 C C . ASN A 1 83 ? 8.880 4.543 2.865 1.00 87.44 83 ASN A C 1
ATOM 633 O O . ASN A 1 83 ? 9.368 4.349 3.975 1.00 87.44 83 ASN A O 1
ATOM 637 N N . GLY A 1 84 ? 8.000 5.523 2.638 1.00 84.75 84 GLY A N 1
ATOM 638 C CA . GLY A 1 84 ? 7.456 6.399 3.680 1.00 84.75 84 GLY A CA 1
ATOM 639 C C . GLY A 1 84 ? 6.163 5.893 4.327 1.00 84.75 84 GLY A C 1
ATOM 640 O O . GLY A 1 84 ? 5.591 6.594 5.162 1.00 84.75 84 GLY A O 1
ATOM 641 N N . ARG A 1 85 ? 5.654 4.721 3.928 1.00 83.88 85 ARG A N 1
ATOM 642 C CA . ARG A 1 85 ? 4.393 4.151 4.419 1.00 83.88 85 ARG A CA 1
ATOM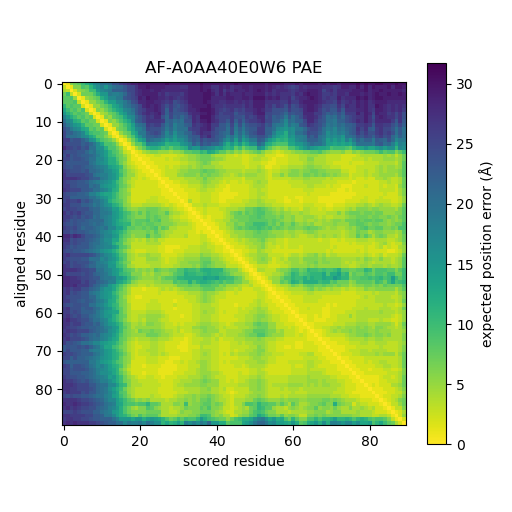 643 C C . ARG A 1 85 ? 4.633 2.898 5.245 1.00 83.88 85 ARG A C 1
ATOM 645 O O . ARG A 1 85 ? 5.633 2.207 5.100 1.00 83.88 85 ARG A O 1
ATOM 652 N N . HIS A 1 86 ? 3.666 2.582 6.102 1.00 84.06 86 HIS A N 1
ATOM 653 C CA . HIS A 1 86 ? 3.652 1.293 6.774 1.00 84.06 86 HIS A CA 1
ATOM 654 C C . HIS A 1 86 ? 3.353 0.191 5.755 1.00 84.06 86 HIS A C 1
ATOM 656 O O . HIS A 1 86 ? 2.427 0.324 4.951 1.00 84.06 86 HIS A O 1
ATOM 662 N N . HIS A 1 87 ? 4.133 -0.885 5.779 1.00 86.62 87 HIS A N 1
ATOM 663 C CA . HIS A 1 87 ? 3.960 -1.996 4.856 1.00 86.62 87 HIS A CA 1
ATOM 664 C C . HIS A 1 87 ? 3.015 -3.039 5.443 1.00 86.62 87 HIS A C 1
ATOM 666 O O . HIS A 1 87 ? 3.177 -3.458 6.586 1.00 86.62 87 HIS A O 1
ATOM 672 N N . CYS A 1 88 ? 2.057 -3.492 4.640 1.00 82.69 88 CYS A N 1
ATOM 673 C CA . CYS A 1 88 ? 1.290 -4.684 4.966 1.00 82.69 88 CYS A CA 1
ATOM 674 C C . CYS A 1 88 ? 2.138 -5.911 4.625 1.00 82.69 88 CYS A C 1
ATOM 676 O O . CYS A 1 88 ? 2.160 -6.358 3.479 1.00 82.69 88 CYS A O 1
ATOM 678 N N . TYR A 1 89 ? 2.863 -6.430 5.611 1.00 66.00 89 TYR A N 1
ATOM 679 C CA . TYR A 1 89 ? 3.439 -7.766 5.533 1.00 66.00 89 TYR A CA 1
ATOM 680 C C . TYR A 1 89 ? 2.413 -8.722 6.142 1.00 66.00 89 TYR A C 1
ATOM 682 O O . TYR A 1 89 ? 2.198 -8.693 7.353 1.00 66.00 89 TYR A O 1
ATOM 690 N N . ALA A 1 90 ? 1.711 -9.470 5.293 1.00 51.09 90 ALA A N 1
ATOM 691 C CA . ALA A 1 90 ? 0.984 -10.654 5.737 1.00 51.09 90 ALA A CA 1
ATOM 692 C C . ALA A 1 90 ? 1.980 -11.799 5.965 1.00 51.09 90 ALA A C 1
ATOM 694 O O . ALA A 1 90 ? 2.940 -11.893 5.162 1.00 51.09 90 ALA A O 1
#

Foldseek 3Di:
DDPPDDPPPPPPPPVPQDKDKAFPQWWKKFFWQDADPVRHTDIAIEHFCDDPGITITTDDQAQPPDRTGTPPDMDIGHPVVNVVGHHRDD

Secondary structure (DSSP, 8-state):
------------------EEEEETT-EEEEEEEEE-TTSPEEEEEEPPEE-SSEEEEE--SB-TTS--BEEEEEEEE-HHHHHTS-B---

Mean predicted aligned error: 9.87 Å

pLDDT: mean 79.48, std 16.32, range [37.03, 92.94]

Solvent-accessible surface area (backbone atoms only — not comparable to full-atom values): 5510 Å² total; per-residue (Å²): 140,84,85,80,81,80,80,78,78,77,76,76,78,69,84,66,67,64,66,44,80,29,56,64,83,43,28,29,31,37,34,33,68,44,65,43,99,86,72,45,74,35,58,29,20,38,88,39,53,78,55,99,73,31,16,45,22,71,49,61,69,41,46,70,97,45,98,26,41,48,64,86,48,69,47,74,35,49,60,72,58,40,76,74,43,56,66,58,72,124